Protein AF-A0A1B0ALM1-F1 (afdb_monomer_lite)

Organism: NCBI:txid67801

Foldseek 3Di:
DDDPPPDPPDPPPCVCLLVFAFDAFPDWDADPVRFIWTFTQTPPVPGTDIDGCVPPSNPDVVRVVVVVVVVVVVVVVVD

Sequence (79 aa):
MLYLSERYDEPADMSFIHELQPTEILWATKEPSGRVLFLIQCREAHGAHVVDPEDPKVLWPQLVIRFYEKVWRNSKKNE

Secondary structure (DSSP, 8-state):
---------S---GGGGGT--EEEEEEEEE-TTS-EEEEEEESTTT-EEEE-TTSTT---HHHHHHHHHHHHHHHTT--

Radius of gyration: 14.99 Å; chains: 1; bounding box: 30×38×42 Å

InterPro domains:
  IPR008251 Chromo shadow domain [PF01393] (18-70)
  IPR016197 Chromo-like domain superfamily [SSF54160] (19-76)

pLDDT: mean 74.6, std 17.89, range [32.5, 94.12]

Structure (mmCIF, N/CA/C/O backbone):
data_AF-A0A1B0ALM1-F1
#
_entry.id   AF-A0A1B0ALM1-F1
#
loop_
_atom_site.group_PDB
_atom_site.id
_atom_site.type_symbol
_atom_site.label_atom_id
_atom_site.label_alt_id
_atom_site.label_comp_id
_atom_site.label_asym_id
_atom_site.label_entity_id
_atom_site.label_seq_id
_atom_site.pdbx_PDB_ins_code
_atom_site.Cartn_x
_atom_site.Cartn_y
_atom_site.Cartn_z
_atom_site.occupancy
_atom_site.B_iso_or_equiv
_atom_site.auth_seq_id
_atom_site.auth_comp_id
_atom_site.auth_asym_id
_atom_site.auth_atom_id
_atom_site.pdbx_PDB_model_num
ATOM 1 N N . MET A 1 1 ? 20.171 28.793 -3.286 1.00 32.50 1 MET A N 1
ATOM 2 C CA . MET A 1 1 ? 19.394 28.845 -4.541 1.00 32.50 1 MET A CA 1
ATOM 3 C C . MET A 1 1 ? 18.432 27.669 -4.493 1.00 32.50 1 MET A C 1
ATOM 5 O O . MET A 1 1 ? 18.880 26.537 -4.600 1.00 32.50 1 MET A O 1
ATOM 9 N N . LEU A 1 2 ? 17.170 27.918 -4.142 1.00 32.94 2 LEU A N 1
ATOM 10 C CA . LEU A 1 2 ? 16.144 26.881 -4.007 1.00 32.94 2 LEU A CA 1
ATOM 11 C C . LEU A 1 2 ? 15.474 26.727 -5.373 1.00 32.94 2 LEU A C 1
ATOM 13 O O . LEU A 1 2 ? 14.848 27.672 -5.845 1.00 32.94 2 LEU A O 1
ATOM 17 N N . TYR A 1 3 ? 15.652 25.579 -6.025 1.00 38.66 3 TYR A N 1
ATOM 18 C CA . TYR A 1 3 ? 14.931 25.263 -7.256 1.00 38.66 3 TYR A CA 1
ATOM 19 C C . TYR A 1 3 ? 13.504 24.840 -6.892 1.00 38.66 3 TYR A C 1
ATOM 21 O O . TYR A 1 3 ? 13.243 23.675 -6.600 1.00 38.66 3 TYR A O 1
ATOM 29 N N . LEU A 1 4 ? 12.588 25.810 -6.889 1.00 43.06 4 LEU A N 1
ATOM 30 C CA . LEU A 1 4 ? 11.161 25.552 -7.054 1.00 43.06 4 LEU A CA 1
ATOM 31 C C . LEU A 1 4 ? 10.949 25.074 -8.494 1.00 43.06 4 LEU A C 1
ATOM 33 O O . LEU A 1 4 ? 10.986 25.869 -9.429 1.00 43.06 4 LEU A O 1
ATOM 37 N N . SER A 1 5 ? 10.777 23.765 -8.679 1.00 39.94 5 SER A N 1
ATOM 38 C CA . SER A 1 5 ? 10.286 23.227 -9.946 1.00 39.94 5 SER A CA 1
ATOM 39 C C . SER A 1 5 ? 8.762 23.326 -9.941 1.00 39.94 5 SER A C 1
ATOM 41 O O . SER A 1 5 ? 8.047 22.440 -9.480 1.00 39.94 5 SER A O 1
ATOM 43 N N . GLU A 1 6 ? 8.278 24.479 -10.391 1.00 46.97 6 GLU A N 1
ATOM 44 C CA . GLU A 1 6 ? 6.895 24.710 -10.790 1.00 46.97 6 GLU A CA 1
ATOM 45 C C . GLU A 1 6 ? 6.600 23.918 -12.072 1.00 46.97 6 GLU A C 1
ATOM 47 O O . GLU A 1 6 ? 6.740 24.493 -13.142 1.00 46.97 6 GLU A O 1
ATOM 52 N N . ARG A 1 7 ? 6.243 22.624 -11.994 1.00 40.84 7 ARG A N 1
ATOM 53 C CA . ARG A 1 7 ? 5.437 21.887 -13.003 1.00 40.84 7 ARG A CA 1
ATOM 54 C C . ARG A 1 7 ? 4.905 20.574 -12.412 1.00 40.84 7 ARG A C 1
ATOM 56 O O . ARG A 1 7 ? 5.536 19.534 -12.543 1.00 40.84 7 ARG A O 1
ATOM 63 N N . TYR A 1 8 ? 3.729 20.620 -11.790 1.00 48.62 8 TYR A N 1
ATOM 64 C CA . TYR A 1 8 ? 2.910 19.435 -11.507 1.00 48.62 8 TYR A CA 1
ATOM 65 C C . TYR A 1 8 ? 1.605 19.553 -12.300 1.00 48.62 8 TYR A C 1
ATOM 67 O O . TYR A 1 8 ? 0.566 19.858 -11.737 1.00 48.62 8 TYR A O 1
ATOM 75 N N . ASP A 1 9 ? 1.693 19.383 -13.619 1.00 45.06 9 ASP A N 1
ATOM 76 C CA . ASP A 1 9 ? 0.532 19.232 -14.517 1.00 45.06 9 ASP A CA 1
ATOM 77 C C . ASP A 1 9 ? 0.848 18.281 -15.690 1.00 45.06 9 ASP A C 1
ATOM 79 O O . ASP A 1 9 ? 0.190 18.285 -16.727 1.00 45.06 9 ASP A O 1
ATOM 83 N N . GLU A 1 10 ? 1.861 17.428 -15.532 1.00 45.41 10 GLU A N 1
ATOM 84 C CA . GLU A 1 10 ? 1.963 16.208 -16.327 1.00 45.41 10 GLU A CA 1
ATOM 85 C C . GLU A 1 10 ? 1.573 15.058 -15.399 1.00 45.41 10 GLU A C 1
ATOM 87 O O . GLU A 1 10 ? 2.131 14.971 -14.298 1.00 45.41 10 GLU A O 1
ATOM 92 N N . PRO A 1 11 ? 0.609 14.189 -15.768 1.00 47.62 11 PRO A N 1
ATOM 93 C CA . PRO A 1 11 ? 0.439 12.942 -15.046 1.00 47.62 11 PRO A CA 1
ATOM 94 C C . PRO A 1 11 ? 1.782 12.232 -15.158 1.00 47.62 11 PRO A C 1
ATOM 96 O O . PRO A 1 11 ? 2.167 11.827 -16.255 1.00 47.62 11 PRO A O 1
ATOM 99 N N . ALA A 1 12 ? 2.528 12.174 -14.047 1.00 54.22 12 ALA A N 1
ATOM 100 C CA . ALA A 1 12 ? 3.779 11.440 -13.991 1.00 54.22 12 ALA A CA 1
ATOM 101 C C . ALA A 1 12 ? 3.486 10.076 -14.606 1.00 54.22 12 ALA A C 1
ATOM 103 O O . ALA A 1 12 ? 2.526 9.422 -14.196 1.00 54.22 12 ALA A O 1
ATOM 104 N N . ASP A 1 13 ? 4.208 9.723 -15.667 1.00 51.59 13 ASP A N 1
ATOM 105 C CA . ASP A 1 13 ? 3.942 8.506 -16.414 1.00 51.59 13 ASP A CA 1
ATOM 106 C C . ASP A 1 13 ? 4.176 7.313 -15.484 1.00 51.59 13 ASP A C 1
ATOM 108 O O . ASP A 1 13 ? 5.287 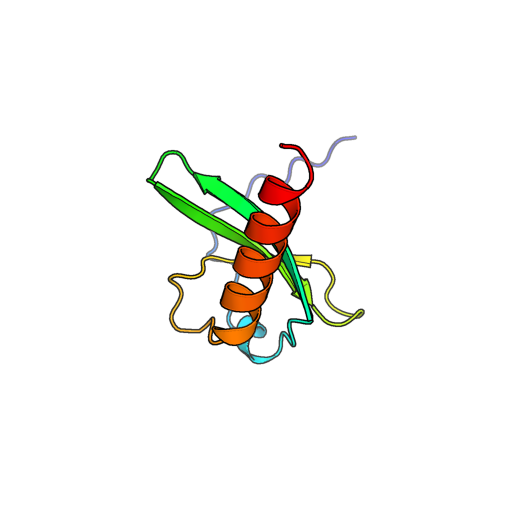6.823 -15.343 1.00 51.59 13 ASP A O 1
ATOM 112 N N . MET A 1 14 ? 3.118 6.871 -14.804 1.00 54.25 14 MET A N 1
ATOM 113 C CA . MET A 1 14 ? 3.124 5.773 -13.841 1.00 54.25 14 MET A CA 1
ATOM 114 C C . MET A 1 14 ? 3.158 4.405 -14.546 1.00 54.25 14 MET A C 1
ATOM 116 O O . MET A 1 14 ? 2.837 3.377 -13.947 1.00 54.25 14 MET A O 1
ATOM 120 N N . SER A 1 15 ? 3.515 4.350 -15.835 1.00 55.56 15 SER A N 1
ATOM 121 C CA . SER A 1 15 ? 3.719 3.093 -16.564 1.00 55.56 15 SER A CA 1
ATOM 122 C C . SER A 1 15 ? 4.796 2.206 -15.924 1.00 55.56 15 SER A C 1
ATOM 124 O O . SER A 1 15 ? 4.697 0.982 -16.020 1.00 55.56 15 SER A O 1
ATOM 126 N N . PHE A 1 16 ? 5.739 2.789 -15.172 1.00 57.56 16 PHE A N 1
ATOM 127 C CA . PHE A 1 16 ? 6.773 2.054 -14.432 1.00 57.56 16 PHE A CA 1
ATOM 128 C C . PHE A 1 16 ? 6.260 1.327 -13.175 1.00 57.56 16 PHE A C 1
ATOM 130 O O . PHE A 1 16 ? 6.989 0.507 -12.619 1.00 57.56 16 PHE A O 1
ATOM 137 N N . ILE A 1 17 ? 5.014 1.549 -12.724 1.00 57.47 17 ILE A N 1
ATOM 138 C CA . ILE A 1 17 ? 4.454 0.862 -11.538 1.00 57.47 17 ILE A CA 1
ATOM 139 C C . ILE A 1 17 ? 4.457 -0.667 -11.701 1.00 57.47 17 ILE A C 1
ATOM 141 O O . ILE A 1 17 ? 4.622 -1.385 -10.718 1.00 57.47 17 ILE A O 1
ATOM 145 N N . HIS A 1 18 ? 4.356 -1.178 -12.931 1.00 56.59 18 HIS A N 1
ATOM 146 C CA . HIS A 1 18 ? 4.442 -2.618 -13.194 1.00 56.59 18 HIS A CA 1
ATOM 147 C C . HIS A 1 18 ? 5.856 -3.198 -13.005 1.00 56.59 18 HIS A C 1
ATOM 149 O O . HIS A 1 18 ? 5.993 -4.396 -12.757 1.00 56.59 18 HIS A O 1
ATOM 155 N N . GLU A 1 19 ? 6.896 -2.368 -13.104 1.00 61.91 19 GLU A N 1
ATOM 156 C CA . GLU A 1 19 ? 8.298 -2.754 -12.893 1.00 61.91 19 GLU A CA 1
ATOM 157 C C . GLU A 1 19 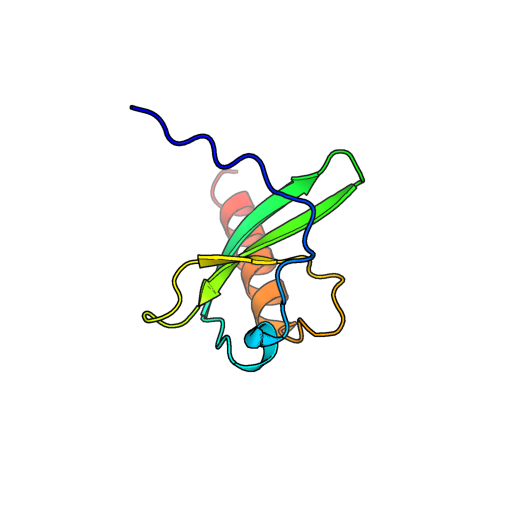? 8.751 -2.525 -11.447 1.00 61.91 19 GLU A C 1
ATOM 159 O O . GLU A 1 19 ? 9.707 -3.152 -10.978 1.00 61.91 19 GLU A O 1
ATOM 164 N N . LEU A 1 20 ? 8.041 -1.663 -10.714 1.00 67.06 20 LEU A N 1
ATOM 165 C CA . LEU A 1 20 ? 8.264 -1.461 -9.294 1.00 67.06 20 LEU A CA 1
ATOM 166 C C . LEU A 1 20 ? 7.947 -2.760 -8.557 1.00 67.06 20 LEU A C 1
ATOM 168 O O . LEU A 1 20 ? 6.818 -3.243 -8.526 1.00 67.06 20 LEU A O 1
ATOM 172 N N . GLN A 1 21 ? 8.977 -3.336 -7.946 1.00 77.69 21 GLN A N 1
ATOM 173 C CA . GLN A 1 21 ? 8.842 -4.434 -7.001 1.00 77.69 21 GLN A CA 1
ATOM 174 C C . GLN A 1 21 ? 8.755 -3.830 -5.598 1.00 77.69 21 GLN A C 1
ATOM 176 O O . GLN A 1 21 ? 9.805 -3.582 -4.985 1.00 77.69 21 GLN A O 1
ATOM 181 N N . PRO A 1 22 ? 7.546 -3.537 -5.089 1.00 84.19 22 PRO A N 1
ATOM 182 C CA . PRO A 1 22 ? 7.398 -2.971 -3.764 1.00 84.19 22 PRO A CA 1
ATOM 183 C C . PRO A 1 22 ? 7.769 -4.001 -2.708 1.00 84.19 22 PRO A C 1
ATOM 185 O O . PRO A 1 22 ? 7.457 -5.190 -2.808 1.00 84.19 22 PRO A O 1
ATOM 188 N N . THR A 1 23 ? 8.443 -3.523 -1.676 1.00 87.88 23 THR A N 1
ATOM 189 C CA . THR A 1 23 ? 8.934 -4.344 -0.573 1.00 87.88 23 THR A CA 1
ATOM 190 C C . THR A 1 23 ? 8.135 -4.094 0.698 1.00 87.88 23 THR A C 1
ATOM 192 O O . THR A 1 23 ? 7.772 -5.050 1.383 1.00 87.88 23 THR A O 1
ATOM 195 N N . GLU A 1 24 ? 7.817 -2.834 1.000 1.00 89.88 24 GLU A N 1
ATOM 196 C CA . GLU A 1 24 ? 7.099 -2.446 2.215 1.00 89.88 24 GLU A CA 1
ATOM 197 C C . GLU A 1 24 ? 6.311 -1.145 2.011 1.00 89.88 24 GLU A C 1
ATOM 199 O O . GLU A 1 24 ? 6.755 -0.235 1.315 1.00 89.88 24 GLU A O 1
ATOM 204 N N . ILE A 1 25 ? 5.150 -1.035 2.662 1.00 91.88 25 ILE A N 1
ATOM 205 C CA . ILE A 1 25 ? 4.470 0.250 2.852 1.00 91.88 25 ILE A CA 1
ATOM 206 C C . ILE A 1 25 ? 5.048 0.889 4.113 1.00 91.88 25 ILE A C 1
ATOM 208 O O . ILE A 1 25 ? 4.897 0.360 5.216 1.00 91.88 25 ILE A O 1
ATOM 212 N N . LEU A 1 26 ? 5.713 2.024 3.945 1.00 91.25 26 LEU A N 1
ATOM 213 C CA . LEU A 1 26 ? 6.368 2.747 5.030 1.00 91.25 26 LEU A CA 1
ATOM 214 C C . LEU A 1 26 ? 5.370 3.594 5.815 1.00 91.25 26 LEU A C 1
ATOM 216 O O . LEU A 1 26 ? 5.450 3.687 7.040 1.00 91.25 26 LEU A O 1
ATOM 220 N N . TRP A 1 27 ? 4.434 4.223 5.104 1.00 91.25 27 TRP A N 1
ATOM 221 C CA . TRP A 1 27 ? 3.498 5.169 5.693 1.00 91.25 27 TRP A CA 1
ATOM 222 C C . TRP A 1 27 ? 2.207 5.284 4.884 1.00 91.25 27 TRP A C 1
ATOM 224 O O . TRP A 1 27 ? 2.162 4.925 3.708 1.00 91.25 27 TRP A O 1
ATOM 234 N N . ALA A 1 28 ? 1.167 5.809 5.528 1.00 92.19 28 ALA A N 1
ATOM 235 C CA . ALA A 1 28 ? -0.108 6.118 4.906 1.00 92.19 28 ALA A CA 1
ATOM 236 C C . ALA A 1 28 ? -0.588 7.494 5.364 1.00 92.19 28 ALA A C 1
ATOM 238 O O . ALA A 1 28 ? -0.463 7.832 6.543 1.00 92.19 28 ALA A O 1
ATOM 239 N N . THR A 1 29 ? -1.178 8.254 4.448 1.00 92.62 29 THR A N 1
ATOM 240 C CA . THR A 1 29 ? -1.807 9.542 4.749 1.00 92.62 29 THR A CA 1
ATOM 241 C C . THR A 1 29 ? -3.197 9.618 4.156 1.00 92.62 29 THR A C 1
ATOM 243 O O . THR A 1 29 ? -3.488 8.955 3.164 1.00 92.62 29 THR A O 1
ATOM 246 N N . LYS A 1 30 ? -4.057 10.429 4.770 1.00 92.12 30 LYS A N 1
ATOM 247 C CA . LYS A 1 30 ? -5.396 10.714 4.269 1.00 92.12 30 LYS A CA 1
ATOM 248 C C . LYS A 1 30 ? -5.443 12.150 3.774 1.00 92.12 30 LYS A C 1
ATOM 250 O O . LYS A 1 30 ? -5.200 13.081 4.539 1.00 92.12 30 LYS A O 1
ATOM 255 N N . GLU A 1 31 ? -5.780 12.320 2.509 1.00 90.44 31 GLU A N 1
ATOM 256 C CA . GLU A 1 31 ? -5.997 13.630 1.915 1.00 90.44 31 GLU A CA 1
ATOM 257 C C . GLU A 1 31 ? -7.345 14.233 2.347 1.00 90.44 31 GLU A C 1
ATOM 259 O O . GLU A 1 31 ? -8.267 13.499 2.726 1.00 90.44 31 GLU A O 1
ATOM 264 N N . PRO A 1 32 ? -7.525 15.565 2.236 1.00 91.81 32 PRO A N 1
ATOM 265 C CA . PRO A 1 32 ? -8.809 16.218 2.508 1.00 91.81 32 PRO A CA 1
ATOM 266 C C . PRO A 1 32 ? -9.973 15.675 1.666 1.00 91.81 32 PRO A C 1
ATOM 268 O O . PRO A 1 32 ? -11.115 15.687 2.115 1.00 91.81 32 PRO A O 1
ATOM 271 N N . SER A 1 33 ? -9.677 15.157 0.470 1.00 90.06 33 SER A N 1
ATOM 272 C CA . SER A 1 33 ? -10.628 14.488 -0.428 1.00 90.06 33 SER A CA 1
ATOM 273 C C . SER A 1 33 ? -11.200 13.186 0.148 1.00 90.06 33 SER A C 1
ATOM 275 O O . SER A 1 33 ? -12.184 12.661 -0.366 1.00 90.06 33 SER A O 1
ATOM 277 N N . GLY A 1 34 ? -10.587 12.649 1.204 1.00 87.69 34 GLY A N 1
ATOM 278 C CA . GLY A 1 34 ? -10.912 11.350 1.776 1.00 87.69 34 GLY A CA 1
ATOM 279 C C . GLY A 1 34 ? -10.056 10.206 1.240 1.00 87.69 34 GLY A C 1
ATOM 280 O O . GLY A 1 34 ? -10.079 9.136 1.849 1.00 87.69 34 GLY A O 1
ATOM 281 N N . ARG A 1 35 ? -9.279 10.437 0.173 1.00 87.06 35 ARG A N 1
ATOM 282 C CA . ARG A 1 35 ? -8.377 9.441 -0.415 1.00 87.06 35 ARG A CA 1
ATOM 283 C C . ARG A 1 35 ? -7.239 9.099 0.534 1.00 87.06 35 ARG A C 1
ATOM 285 O O . ARG A 1 35 ? -6.729 9.965 1.247 1.00 87.06 35 ARG A O 1
ATOM 292 N N . VAL A 1 36 ? -6.853 7.830 0.544 1.00 89.00 36 VAL A N 1
ATOM 293 C CA . VAL A 1 36 ? -5.703 7.341 1.306 1.00 89.00 36 VAL A CA 1
ATOM 294 C C . VAL A 1 36 ? -4.561 7.129 0.334 1.00 89.00 36 VAL A C 1
ATOM 296 O O . VAL A 1 36 ? -4.739 6.425 -0.644 1.00 89.00 36 VAL A O 1
ATOM 299 N N . LEU A 1 37 ? -3.396 7.696 0.619 1.00 90.88 37 LEU A N 1
ATOM 300 C CA . LEU A 1 37 ? -2.182 7.493 -0.164 1.00 90.88 37 LEU A CA 1
ATOM 301 C C . LEU A 1 37 ? -1.172 6.690 0.646 1.00 90.88 37 LEU A C 1
ATOM 303 O O . LEU A 1 37 ? -1.049 6.882 1.861 1.00 90.88 37 LEU A O 1
ATOM 307 N N . PHE A 1 38 ? -0.416 5.830 -0.032 1.00 90.44 38 PHE A N 1
ATOM 308 C CA . PHE A 1 38 ? 0.649 5.038 0.573 1.00 90.44 38 PHE A CA 1
ATOM 309 C C . PHE A 1 38 ? 2.021 5.512 0.114 1.00 90.44 38 PHE A C 1
ATOM 311 O O . PHE A 1 38 ? 2.249 5.704 -1.075 1.00 90.44 38 PHE A O 1
ATOM 318 N N . LEU A 1 39 ? 2.956 5.630 1.054 1.00 90.38 39 LEU A N 1
ATOM 319 C CA . LEU A 1 39 ? 4.379 5.718 0.752 1.00 90.38 39 LEU A CA 1
ATOM 320 C C . LEU A 1 39 ? 4.953 4.301 0.728 1.00 90.38 39 LEU A C 1
ATOM 322 O O . LEU A 1 39 ? 5.014 3.633 1.762 1.00 90.38 39 LEU A O 1
ATOM 326 N N . ILE A 1 40 ? 5.371 3.847 -0.446 1.00 89.31 40 ILE A N 1
ATOM 327 C CA . ILE A 1 40 ? 5.814 2.481 -0.706 1.00 89.31 40 ILE A CA 1
ATOM 328 C C . ILE A 1 40 ? 7.308 2.480 -1.004 1.00 89.31 40 ILE A C 1
ATOM 330 O O . ILE A 1 40 ? 7.760 3.145 -1.934 1.00 89.31 40 ILE A O 1
ATOM 334 N N . GLN A 1 41 ? 8.073 1.702 -0.243 1.00 87.19 41 GLN A N 1
ATOM 335 C CA . GLN A 1 41 ? 9.458 1.388 -0.564 1.00 87.19 41 GLN A CA 1
ATOM 336 C C . GLN A 1 41 ? 9.486 0.346 -1.680 1.00 87.19 41 GLN A C 1
ATOM 338 O O . GLN A 1 41 ? 8.846 -0.704 -1.585 1.00 87.19 41 GLN A O 1
ATOM 343 N N . CYS A 1 42 ? 10.262 0.621 -2.719 1.00 84.62 42 CYS A N 1
ATOM 344 C CA . CYS A 1 42 ? 10.576 -0.332 -3.775 1.00 84.62 42 CYS A CA 1
ATOM 345 C C . CYS A 1 42 ? 12.017 -0.833 -3.619 1.00 84.62 42 CYS A C 1
ATOM 347 O O . CYS A 1 42 ? 12.798 -0.278 -2.836 1.00 84.62 42 CYS A O 1
ATOM 349 N N . ARG A 1 43 ? 12.377 -1.915 -4.327 1.00 79.44 43 ARG A N 1
ATOM 350 C CA . ARG A 1 43 ? 13.759 -2.435 -4.323 1.00 79.44 43 ARG A CA 1
ATOM 351 C C . ARG A 1 43 ? 14.777 -1.322 -4.593 1.00 79.44 43 ARG A C 1
ATOM 353 O O . ARG A 1 43 ? 14.498 -0.392 -5.342 1.00 79.44 43 ARG A O 1
ATOM 360 N N . GLU A 1 44 ? 15.946 -1.464 -3.969 1.00 63.94 44 GLU A N 1
ATOM 361 C CA . GLU A 1 44 ? 16.944 -0.418 -3.668 1.00 63.94 44 GLU A CA 1
ATOM 362 C C . GLU A 1 44 ? 17.289 0.556 -4.806 1.00 63.94 44 GLU A C 1
ATOM 364 O O . GLU A 1 44 ? 17.622 1.703 -4.531 1.00 63.94 44 GLU A O 1
ATOM 369 N N . ALA A 1 45 ? 17.156 0.150 -6.070 1.00 66.06 45 ALA A N 1
ATOM 370 C CA . ALA A 1 45 ? 17.390 1.023 -7.219 1.00 66.06 45 ALA A CA 1
ATOM 371 C C . ALA A 1 45 ? 16.327 2.126 -7.413 1.00 66.06 45 ALA A C 1
ATOM 373 O O . ALA A 1 45 ? 16.594 3.097 -8.115 1.00 66.06 45 ALA A O 1
ATOM 374 N N . HIS A 1 46 ? 15.139 1.995 -6.813 1.00 66.69 46 HIS A N 1
ATOM 375 C CA . HIS A 1 46 ? 13.986 2.855 -7.115 1.00 66.69 46 HIS A CA 1
ATOM 376 C C . HIS A 1 46 ? 13.576 3.786 -5.963 1.00 66.69 46 HIS A C 1
ATOM 378 O O . HIS A 1 46 ? 12.928 4.799 -6.198 1.00 66.69 46 HIS A O 1
ATOM 384 N N . GLY A 1 47 ? 13.999 3.516 -4.724 1.00 80.62 47 GLY A N 1
ATOM 385 C CA . GLY A 1 47 ? 13.637 4.354 -3.575 1.00 80.62 47 GLY A CA 1
ATOM 386 C C . GLY A 1 47 ? 12.170 4.197 -3.146 1.00 80.62 47 GLY A C 1
ATOM 387 O O . GLY A 1 47 ? 11.586 3.121 -3.294 1.00 80.62 47 GLY A O 1
ATOM 388 N N . ALA A 1 48 ? 11.599 5.247 -2.545 1.00 85.38 48 ALA A N 1
ATOM 389 C CA . ALA A 1 48 ? 10.222 5.254 -2.051 1.00 85.38 48 ALA A CA 1
ATOM 390 C C . ALA A 1 48 ? 9.318 6.151 -2.909 1.00 85.38 48 ALA A C 1
ATOM 392 O O . ALA A 1 48 ? 9.714 7.249 -3.297 1.00 85.38 48 ALA A O 1
ATOM 393 N N . HIS A 1 49 ? 8.088 5.702 -3.154 1.00 84.00 49 HIS A N 1
ATOM 394 C CA . HIS A 1 49 ? 7.115 6.377 -4.013 1.00 84.00 49 HIS A CA 1
ATOM 395 C C . HIS A 1 49 ? 5.768 6.533 -3.316 1.00 84.00 49 HIS A C 1
ATOM 397 O O . HIS A 1 49 ? 5.354 5.658 -2.557 1.00 84.00 49 HIS A O 1
ATOM 403 N N . VAL A 1 50 ? 5.072 7.635 -3.595 1.00 84.69 50 VAL A N 1
ATOM 404 C CA . VAL A 1 50 ? 3.684 7.829 -3.164 1.00 84.69 50 VAL A CA 1
ATOM 405 C C . VAL A 1 50 ? 2.760 7.239 -4.220 1.00 84.69 50 VAL A C 1
ATOM 407 O O . VAL A 1 50 ? 2.903 7.543 -5.402 1.00 84.69 50 VAL A O 1
ATOM 410 N N . VAL A 1 51 ? 1.837 6.387 -3.791 1.00 83.44 51 VAL A N 1
ATOM 411 C CA . VAL A 1 51 ? 0.953 5.623 -4.669 1.00 83.44 51 VAL A CA 1
ATOM 412 C C . VAL A 1 51 ? -0.486 5.718 -4.167 1.00 83.44 51 VAL A C 1
ATOM 414 O O . VAL A 1 51 ? -0.735 5.650 -2.959 1.00 83.44 51 VAL A O 1
ATOM 417 N N . ASP A 1 52 ? -1.419 5.858 -5.109 1.00 82.69 52 ASP A N 1
ATOM 418 C CA . ASP A 1 52 ? -2.855 5.743 -4.862 1.00 82.69 52 ASP A CA 1
ATOM 419 C C . ASP A 1 52 ? -3.258 4.253 -4.892 1.00 82.69 52 ASP A C 1
ATOM 421 O O . ASP A 1 52 ? -3.086 3.595 -5.921 1.00 82.69 52 ASP A O 1
ATOM 425 N N . PRO A 1 53 ? -3.755 3.677 -3.785 1.00 75.19 53 PRO A N 1
ATOM 426 C CA . PRO A 1 53 ? -4.201 2.289 -3.743 1.00 75.19 53 PRO A CA 1
ATOM 427 C C . PRO A 1 53 ? -5.455 2.004 -4.572 1.00 75.19 53 PRO A C 1
ATOM 429 O O . PRO A 1 53 ? -5.755 0.831 -4.791 1.00 75.19 53 PRO A O 1
ATOM 432 N N . GLU A 1 54 ? -6.202 3.026 -4.993 1.00 77.00 54 GLU A N 1
ATOM 433 C CA . GLU A 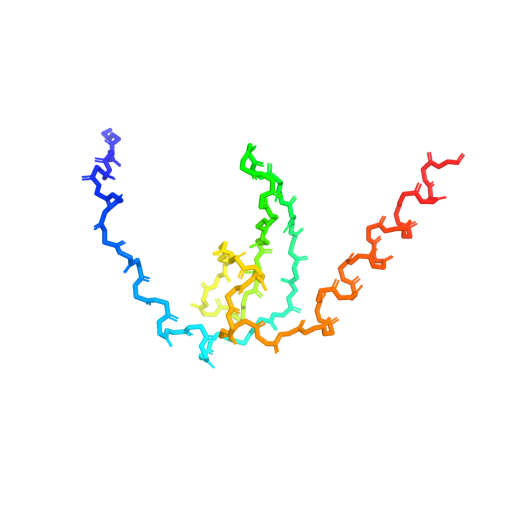1 54 ? -7.352 2.862 -5.889 1.00 77.00 54 GLU A CA 1
ATOM 434 C C . GLU A 1 54 ? -6.927 2.721 -7.362 1.00 77.00 54 GLU A C 1
ATOM 436 O O . GLU A 1 54 ? -7.756 2.363 -8.203 1.00 77.00 54 GLU A O 1
ATOM 441 N N . ASP A 1 55 ? -5.647 2.947 -7.694 1.00 75.88 55 ASP A N 1
ATOM 442 C CA . ASP A 1 55 ? -5.132 2.730 -9.046 1.00 75.88 55 ASP A CA 1
ATOM 443 C C . ASP A 1 55 ? -5.164 1.223 -9.390 1.00 75.88 55 ASP A C 1
ATOM 445 O O . ASP A 1 55 ? -4.520 0.410 -8.718 1.00 75.88 55 ASP A O 1
ATOM 449 N N . PRO A 1 56 ? -5.870 0.807 -10.460 1.00 61.03 56 PRO A N 1
ATOM 450 C CA . PRO A 1 56 ? -5.985 -0.600 -10.846 1.00 61.03 56 PRO A CA 1
ATOM 451 C C . PRO A 1 56 ? -4.645 -1.264 -11.205 1.00 61.03 56 PRO A C 1
ATOM 453 O O . PRO A 1 56 ? -4.571 -2.493 -11.269 1.00 61.03 56 PRO A O 1
ATOM 456 N N . LYS A 1 57 ? -3.582 -0.489 -11.444 1.00 61.88 57 LYS A N 1
ATOM 457 C CA . LYS A 1 57 ? -2.222 -0.998 -11.683 1.00 61.88 57 LYS A CA 1
ATOM 458 C C . LYS A 1 57 ? -1.515 -1.429 -10.392 1.00 61.88 57 LYS A C 1
ATOM 460 O O . LYS A 1 57 ? -0.516 -2.146 -10.457 1.00 61.88 57 LYS A O 1
ATOM 465 N N . VAL A 1 58 ? -2.035 -1.036 -9.229 1.00 65.94 58 VAL A N 1
ATOM 466 C CA . VAL A 1 58 ? -1.444 -1.250 -7.901 1.00 65.94 58 VAL A CA 1
ATOM 467 C C . VAL A 1 58 ? -2.009 -2.538 -7.297 1.00 65.94 58 VAL A C 1
ATOM 469 O O . VAL A 1 58 ? -2.931 -2.549 -6.486 1.00 65.94 58 VAL A O 1
ATOM 472 N N . LEU A 1 59 ? -1.458 -3.680 -7.714 1.00 66.62 59 LEU A N 1
ATOM 473 C CA . LEU A 1 59 ? -1.952 -5.010 -7.332 1.00 66.62 59 LEU A CA 1
ATOM 474 C C . LEU A 1 59 ? -1.089 -5.672 -6.248 1.00 66.62 59 LEU A C 1
ATOM 476 O O . LEU A 1 59 ? -0.461 -6.705 -6.483 1.00 66.62 59 LEU A O 1
ATOM 480 N N . TRP A 1 60 ? -1.090 -5.121 -5.028 1.00 82.06 60 TRP A N 1
ATOM 481 C CA . TRP A 1 60 ? -0.356 -5.714 -3.892 1.00 82.06 60 TRP A CA 1
ATOM 482 C C . TRP A 1 60 ? -1.190 -5.850 -2.612 1.00 82.06 60 TRP A C 1
ATOM 484 O O . TRP A 1 60 ? -0.790 -5.370 -1.547 1.00 82.06 60 TRP A O 1
ATOM 494 N N . PRO A 1 61 ? -2.333 -6.560 -2.661 1.00 85.25 61 PRO A N 1
ATOM 495 C CA . PRO A 1 61 ? -3.246 -6.674 -1.521 1.00 85.25 61 PRO A CA 1
ATOM 496 C C . PRO A 1 61 ? -2.559 -7.222 -0.264 1.00 85.25 61 PRO A C 1
ATOM 498 O O . PRO A 1 61 ? -2.825 -6.770 0.845 1.00 85.25 61 PRO A O 1
ATOM 501 N N . GLN A 1 62 ? -1.608 -8.146 -0.427 1.00 87.12 62 GLN A N 1
ATOM 502 C CA . GLN A 1 62 ? -0.851 -8.714 0.691 1.00 87.12 62 GLN A CA 1
ATOM 503 C C . GLN A 1 62 ? 0.047 -7.686 1.397 1.00 87.12 62 GLN A C 1
ATOM 505 O O . GLN A 1 62 ? 0.234 -7.782 2.609 1.00 87.12 62 GLN A O 1
ATOM 510 N N . LEU A 1 63 ? 0.587 -6.692 0.680 1.00 88.75 63 LEU A N 1
ATOM 511 C CA . LEU A 1 63 ? 1.359 -5.609 1.300 1.00 88.75 63 LEU A CA 1
ATOM 512 C C . LEU A 1 63 ? 0.454 -4.690 2.119 1.00 88.75 63 LEU A C 1
ATOM 514 O O . LEU A 1 63 ? 0.785 -4.366 3.259 1.00 88.75 63 LEU A O 1
AT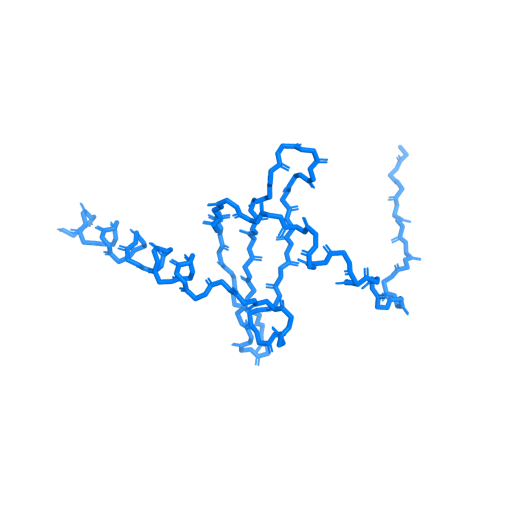OM 518 N N . VAL A 1 64 ? -0.711 -4.340 1.571 1.00 89.00 64 VAL A N 1
ATOM 519 C CA . VAL A 1 64 ? -1.705 -3.495 2.247 1.00 89.00 64 VAL A CA 1
ATOM 520 C C . VAL A 1 64 ? -2.216 -4.163 3.526 1.00 89.00 64 VAL A C 1
ATOM 522 O O . VAL A 1 64 ? -2.224 -3.542 4.588 1.00 89.00 64 VAL A O 1
ATOM 525 N N . ILE A 1 65 ? -2.565 -5.452 3.464 1.00 91.38 65 ILE A N 1
ATOM 526 C CA . ILE A 1 65 ? -3.027 -6.217 4.634 1.00 91.38 65 ILE A CA 1
ATOM 527 C C . ILE A 1 65 ? -1.954 -6.237 5.730 1.00 91.38 65 ILE A C 1
ATOM 529 O O . ILE A 1 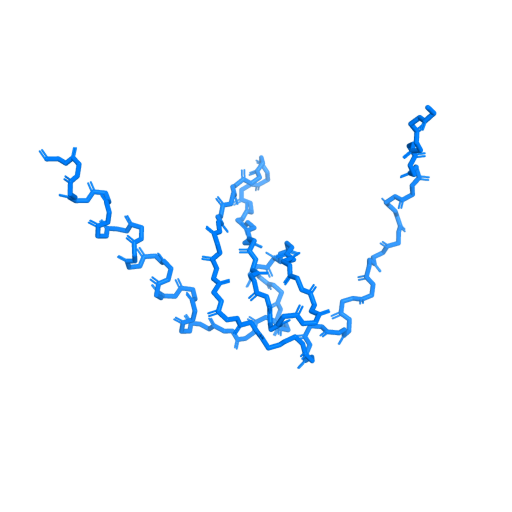65 ? -2.234 -5.877 6.874 1.00 91.38 65 ILE A O 1
ATOM 533 N N . ARG A 1 66 ? -0.706 -6.587 5.387 1.00 92.75 66 ARG A N 1
ATOM 534 C CA . ARG A 1 66 ? 0.409 -6.625 6.353 1.00 92.75 66 ARG A CA 1
ATOM 535 C C . ARG A 1 66 ? 0.661 -5.267 7.001 1.00 92.75 66 ARG A C 1
ATOM 537 O O . ARG A 1 66 ? 0.951 -5.211 8.197 1.00 92.75 66 ARG A O 1
ATOM 544 N N . PHE A 1 67 ? 0.549 -4.186 6.232 1.00 92.31 67 PHE A N 1
ATOM 545 C CA . PHE A 1 67 ? 0.688 -2.832 6.753 1.00 92.31 67 PHE A CA 1
ATOM 546 C C . PHE A 1 67 ? -0.370 -2.534 7.822 1.00 92.31 67 PHE A C 1
ATOM 548 O O . PHE A 1 67 ? -0.017 -2.162 8.943 1.00 92.31 67 PHE A O 1
ATOM 555 N N . TYR A 1 68 ? -1.652 -2.777 7.533 1.00 91.62 68 TYR A N 1
ATOM 556 C CA . TYR A 1 68 ? -2.719 -2.544 8.510 1.00 91.62 68 TYR A CA 1
ATOM 557 C C . TYR A 1 68 ? -2.610 -3.449 9.740 1.00 91.62 68 TYR A C 1
ATOM 559 O O . TYR A 1 68 ? -2.803 -2.975 10.860 1.00 91.62 68 TYR A O 1
ATOM 567 N N . GLU A 1 69 ? -2.223 -4.717 9.581 1.00 94.12 69 GLU A N 1
ATOM 568 C CA . GLU A 1 69 ? -1.957 -5.601 10.721 1.00 94.12 69 GLU A CA 1
ATOM 569 C C . GLU A 1 69 ? -0.826 -5.081 11.620 1.00 94.12 69 GLU A C 1
ATOM 571 O O . GLU A 1 69 ? -0.910 -5.201 12.845 1.00 94.12 69 GLU A O 1
ATOM 576 N N . LYS A 1 70 ? 0.244 -4.529 11.030 1.00 91.75 70 LYS A N 1
ATOM 577 C CA . LYS A 1 70 ? 1.375 -3.931 11.760 1.00 91.75 70 LYS A CA 1
ATOM 578 C C . LYS A 1 70 ? 0.919 -2.697 12.539 1.00 91.75 70 LYS A C 1
ATOM 580 O O . LYS A 1 70 ? 1.213 -2.592 13.729 1.00 91.75 70 LYS A O 1
ATOM 585 N N . VAL A 1 71 ? 0.164 -1.802 11.899 1.00 90.31 71 VAL A N 1
ATOM 586 C CA . VAL A 1 71 ? -0.401 -0.600 12.538 1.00 90.31 71 VAL A CA 1
ATOM 587 C C . VAL A 1 71 ? -1.330 -0.981 13.692 1.00 90.31 71 VAL A C 1
ATOM 589 O O . VAL A 1 71 ? -1.176 -0.465 14.798 1.00 90.31 71 VAL A O 1
ATOM 592 N N . TRP A 1 72 ? -2.235 -1.937 13.478 1.00 89.94 72 TRP A N 1
ATOM 593 C CA . TRP A 1 72 ? -3.162 -2.404 14.509 1.00 89.94 72 TRP A CA 1
ATOM 594 C C . TRP A 1 72 ? -2.438 -3.026 15.710 1.00 89.94 72 TRP A C 1
ATOM 596 O O . TRP A 1 72 ? -2.717 -2.672 16.857 1.00 89.94 72 TRP A O 1
ATOM 606 N N . ARG A 1 73 ? -1.452 -3.899 15.462 1.00 90.69 73 ARG A N 1
ATOM 607 C CA . ARG A 1 73 ? -0.620 -4.490 16.524 1.00 90.69 73 ARG A CA 1
ATOM 608 C C . ARG A 1 73 ? 0.135 -3.432 17.326 1.00 90.69 73 ARG A C 1
ATOM 610 O O . ARG A 1 73 ? 0.245 -3.568 18.540 1.00 90.69 73 ARG A O 1
ATOM 617 N N . ASN A 1 74 ? 0.643 -2.392 16.669 1.00 87.44 74 ASN A N 1
ATOM 618 C CA . ASN A 1 74 ? 1.347 -1.302 17.345 1.00 87.44 74 ASN A CA 1
ATOM 619 C C . ASN A 1 74 ? 0.398 -0.425 18.171 1.00 87.44 74 ASN A C 1
ATOM 621 O O . ASN A 1 74 ? 0.768 -0.021 19.269 1.00 87.44 74 ASN A O 1
ATOM 625 N N . SER A 1 75 ? -0.832 -0.197 17.702 1.00 85.00 75 SER A N 1
ATOM 626 C CA . SER A 1 75 ? -1.857 0.517 18.476 1.00 85.00 75 SER A CA 1
ATOM 627 C C . SER A 1 75 ? -2.183 -0.188 19.794 1.00 85.00 75 SER A C 1
ATOM 629 O O . SER A 1 75 ? -2.419 0.482 20.788 1.00 85.00 75 SER A O 1
ATOM 631 N N . LYS A 1 76 ? -2.164 -1.526 19.811 1.00 79.12 76 LYS A N 1
ATOM 632 C CA . LYS A 1 76 ? -2.455 -2.353 20.996 1.00 79.12 76 LYS A CA 1
ATOM 633 C C . LYS A 1 76 ? -1.323 -2.422 22.025 1.00 79.1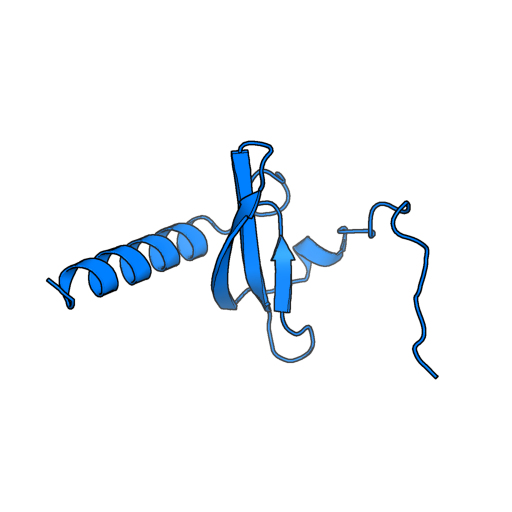2 76 LYS A C 1
ATOM 635 O O . LYS A 1 76 ? -1.559 -2.866 23.136 1.00 79.12 76 LYS A O 1
ATOM 640 N N . LYS A 1 77 ? -0.087 -2.077 21.651 1.00 72.56 77 LYS A N 1
ATOM 641 C CA . LYS A 1 77 ? 1.072 -2.103 22.566 1.00 72.56 77 LYS A CA 1
ATOM 642 C C . LYS A 1 77 ? 1.224 -0.822 23.388 1.00 72.56 77 LYS A C 1
ATOM 644 O O . LYS A 1 77 ? 1.999 -0.816 24.336 1.00 72.56 77 LYS A O 1
ATOM 649 N N . ASN A 1 78 ? 0.539 0.242 22.980 1.00 59.56 78 ASN A N 1
ATOM 650 C CA . ASN A 1 78 ? 0.591 1.557 23.615 1.00 59.56 78 ASN A CA 1
ATOM 651 C C . ASN A 1 78 ? -0.645 1.833 24.496 1.00 59.56 78 ASN A C 1
ATOM 653 O O . ASN A 1 78 ? -0.829 2.969 24.926 1.00 59.56 78 ASN A O 1
ATOM 657 N N . GLU A 1 79 ? -1.480 0.815 24.717 1.00 54.41 79 GLU A N 1
ATOM 658 C CA . GLU A 1 79 ? -2.636 0.797 25.624 1.00 54.41 79 GLU A CA 1
ATOM 659 C C . GLU A 1 79 ? -2.283 -0.042 26.859 1.00 54.41 79 GLU A C 1
ATOM 661 O O . GLU A 1 79 ? -2.568 0.425 27.983 1.00 54.41 79 GLU A O 1
#